Protein AF-A0A6A3PY66-F1 (afdb_monomer_lite)

Foldseek 3Di:
DDDDDDDPPPVVPPVPPPPPPPVQDPVNVVVVDDDDLAADEDPDDDDDDDPVRQDAWPWDDDVPDLEIAPPPTPCVVVVHAHDPPRYPDPGHYPRCCSVVSDAAAWDWDQDVPPGIDIGHPDDDDPPDHHHDDHYYDDDPVVVVVVVVD

Sequence (149 aa):
DAFLVRDEAATSRAEAREIQQDDRSVLQAFAEYEDVEQNVYVARPRHRLKQGDIPYCKCKPLAGSSETCGASCENRVTQTECVRGHRTTKLKCGNQRMQDNYHSLLALRRVEGKCIGLFADSPIDNGDLVAQYVGEVITRQMYIDREKK

Organism: NCBI:txid53985

Structure (mmCIF, N/CA/C/O backbone):
data_AF-A0A6A3PY66-F1
#
_entry.id   AF-A0A6A3PY66-F1
#
loop_
_atom_site.group_PDB
_atom_site.id
_atom_site.type_symbol
_atom_site.label_atom_id
_atom_site.label_alt_id
_atom_site.label_comp_id
_atom_site.label_asym_id
_atom_site.label_entity_id
_atom_site.label_seq_id
_atom_site.pdbx_PDB_ins_code
_atom_site.Cartn_x
_atom_site.Cartn_y
_atom_site.Cartn_z
_atom_site.occupancy
_atom_site.B_iso_or_equiv
_atom_site.auth_seq_id
_atom_site.auth_comp_id
_atom_site.auth_asym_id
_atom_site.auth_atom_id
_atom_site.pdbx_PDB_model_num
ATOM 1 N N . ASP A 1 1 ? 11.844 -29.874 51.703 1.00 40.81 1 ASP A N 1
ATOM 2 C CA . ASP A 1 1 ? 10.514 -30.386 51.343 1.00 40.81 1 ASP A CA 1
ATOM 3 C C . ASP A 1 1 ? 9.404 -29.629 52.035 1.00 40.81 1 ASP A C 1
ATOM 5 O O . ASP A 1 1 ? 9.226 -29.763 53.237 1.00 40.81 1 ASP A O 1
ATOM 9 N N . ALA A 1 2 ? 8.678 -28.823 51.267 1.00 28.81 2 ALA A N 1
ATOM 10 C CA . ALA A 1 2 ? 7.328 -28.383 51.597 1.00 28.81 2 ALA A CA 1
ATOM 11 C C . ALA A 1 2 ? 6.629 -28.067 50.269 1.00 28.81 2 ALA A C 1
ATOM 13 O O . ALA A 1 2 ? 6.725 -26.971 49.722 1.00 28.81 2 ALA A O 1
ATOM 14 N N . PHE A 1 3 ? 6.012 -29.106 49.718 1.00 29.02 3 PHE A N 1
ATOM 15 C CA . PHE A 1 3 ? 5.123 -29.073 48.568 1.00 29.02 3 PHE A CA 1
ATOM 16 C C . PHE A 1 3 ? 3.885 -28.243 48.936 1.00 29.02 3 PHE A C 1
ATOM 18 O O . PHE A 1 3 ? 3.031 -28.697 49.696 1.00 29.02 3 PHE A O 1
ATOM 25 N N . LEU A 1 4 ? 3.809 -27.002 48.449 1.00 30.69 4 LEU A N 1
ATOM 26 C CA . LEU A 1 4 ? 2.598 -26.191 48.540 1.00 30.69 4 LEU A CA 1
ATOM 27 C C . LEU A 1 4 ? 1.743 -26.450 47.301 1.00 30.69 4 LEU A C 1
ATOM 29 O O . LEU A 1 4 ? 1.936 -25.833 46.257 1.00 30.69 4 LEU A O 1
ATOM 33 N N . VAL A 1 5 ? 0.770 -27.346 47.456 1.00 34.78 5 VAL A N 1
ATOM 34 C CA . VAL A 1 5 ? -0.430 -27.369 46.618 1.00 34.78 5 VAL A CA 1
ATOM 35 C C . VAL A 1 5 ? -1.156 -26.047 46.837 1.00 34.78 5 VAL A C 1
ATOM 37 O O . VAL A 1 5 ? -1.625 -25.768 47.942 1.00 34.78 5 VAL A O 1
ATOM 40 N N . ARG A 1 6 ? -1.236 -25.215 45.799 1.00 29.36 6 ARG A N 1
ATOM 41 C CA . ARG A 1 6 ? -2.191 -24.110 45.743 1.00 29.36 6 ARG A CA 1
ATOM 42 C C . ARG A 1 6 ? -3.132 -24.357 44.575 1.00 29.36 6 ARG A C 1
ATOM 44 O O . ARG A 1 6 ? -2.734 -24.335 43.422 1.00 29.36 6 ARG A O 1
ATOM 51 N N . ASP A 1 7 ? -4.350 -24.664 44.987 1.00 32.75 7 ASP A N 1
ATOM 52 C CA . ASP A 1 7 ? -5.599 -24.839 44.264 1.00 32.75 7 ASP A CA 1
ATOM 53 C C . ASP A 1 7 ? -5.718 -23.993 42.978 1.00 32.75 7 ASP A C 1
ATOM 55 O O . ASP A 1 7 ? -5.928 -22.780 43.025 1.00 32.75 7 ASP A O 1
ATOM 59 N N . GLU A 1 8 ? -5.589 -24.647 41.820 1.00 35.06 8 GLU A N 1
ATOM 60 C CA . GLU A 1 8 ? -5.752 -24.044 40.487 1.00 35.06 8 GLU A CA 1
ATOM 61 C C . GLU A 1 8 ? -7.226 -23.736 40.147 1.00 35.06 8 GLU A C 1
ATOM 63 O O . GLU A 1 8 ? -7.507 -23.111 39.125 1.00 35.06 8 GLU A O 1
ATOM 68 N N . ALA A 1 9 ? -8.192 -24.119 40.996 1.00 40.69 9 ALA A N 1
ATOM 69 C CA . ALA A 1 9 ? -9.614 -23.911 40.719 1.00 40.69 9 ALA A CA 1
ATOM 70 C C . ALA A 1 9 ? -10.139 -22.524 41.144 1.00 40.69 9 ALA A C 1
ATOM 72 O O . ALA A 1 9 ? -11.149 -22.058 40.607 1.00 40.69 9 ALA A O 1
ATOM 73 N N . ALA A 1 10 ? -9.468 -21.829 42.070 1.00 38.62 10 ALA A N 1
ATOM 74 C CA . ALA A 1 10 ? -9.978 -20.589 42.670 1.00 38.62 10 ALA A CA 1
ATOM 75 C C . ALA A 1 10 ? -9.717 -19.318 41.835 1.00 38.62 10 ALA A C 1
ATOM 77 O O . ALA A 1 10 ? -10.436 -18.327 41.975 1.00 38.62 10 ALA A O 1
ATOM 78 N N . THR A 1 11 ? -8.743 -19.343 40.923 1.00 36.25 11 THR A N 1
ATOM 79 C CA . THR A 1 11 ? -8.376 -18.180 40.088 1.00 36.25 11 THR A CA 1
ATOM 80 C C . THR A 1 11 ? -9.292 -18.000 38.871 1.00 36.25 11 THR A C 1
ATOM 82 O O . THR A 1 11 ? -9.182 -17.022 38.144 1.00 36.25 11 THR A O 1
ATOM 85 N N . SER A 1 12 ? -10.255 -18.905 38.675 1.00 45.16 12 SER A N 1
ATOM 86 C CA . SER A 1 12 ? -11.207 -18.890 37.554 1.00 45.16 12 SER A CA 1
ATOM 87 C C . SER A 1 12 ? -12.393 -17.927 37.732 1.00 45.16 12 SER A C 1
ATOM 89 O O . SER A 1 12 ? -13.128 -17.677 36.781 1.00 45.16 12 SER A O 1
ATOM 91 N N . ARG A 1 13 ? -12.606 -17.368 38.934 1.00 43.44 13 ARG A N 1
ATOM 92 C CA . ARG A 1 13 ? -13.806 -16.564 39.253 1.00 43.44 13 ARG A CA 1
ATOM 93 C C . ARG A 1 13 ? -13.594 -15.049 39.311 1.00 43.44 13 ARG A C 1
ATOM 95 O O . ARG A 1 13 ? -14.583 -14.326 39.342 1.00 43.44 13 ARG A O 1
ATOM 102 N N . ALA A 1 14 ? -12.351 -14.561 39.317 1.00 37.66 14 ALA A N 1
ATOM 103 C CA . ALA A 1 14 ? -12.049 -13.131 39.493 1.00 37.66 14 ALA A CA 1
ATOM 104 C C . ALA A 1 14 ? -11.590 -12.404 38.210 1.00 37.66 14 ALA A C 1
ATOM 106 O O . ALA A 1 14 ? -11.647 -11.176 38.160 1.00 37.66 14 ALA A O 1
ATOM 107 N N . GLU A 1 15 ? -11.188 -13.134 37.163 1.00 39.69 15 GLU A N 1
ATOM 108 C CA . GLU A 1 15 ? -10.823 -12.564 35.850 1.00 39.69 15 GLU A CA 1
ATOM 109 C C . GLU A 1 15 ? -11.946 -12.652 34.810 1.00 39.69 15 GLU A C 1
ATOM 111 O O . GLU A 1 15 ? -11.819 -12.116 33.714 1.00 39.69 15 GLU A O 1
ATOM 116 N N . ALA A 1 16 ? -13.105 -13.198 35.184 1.00 40.16 16 ALA A N 1
ATOM 117 C CA . ALA A 1 16 ? -14.369 -12.904 34.517 1.00 40.16 16 ALA A CA 1
ATOM 118 C C . ALA A 1 16 ? -14.879 -11.520 34.962 1.00 40.16 16 ALA A C 1
ATOM 120 O O . ALA A 1 16 ? -16.018 -11.363 35.395 1.00 40.16 16 ALA A O 1
ATOM 121 N N . ARG A 1 17 ? -14.016 -10.496 34.895 1.00 44.62 17 ARG A N 1
ATOM 122 C CA . ARG A 1 17 ? -14.508 -9.128 34.747 1.00 44.62 17 ARG A CA 1
ATOM 123 C C . ARG A 1 17 ? -15.250 -9.150 33.431 1.00 44.62 17 ARG A C 1
ATOM 125 O O . ARG A 1 17 ? -14.621 -9.391 32.407 1.00 44.62 17 ARG A O 1
ATOM 132 N N . GLU A 1 18 ? -16.568 -9.022 33.519 1.00 45.66 18 GLU A N 1
ATOM 133 C CA . GLU A 1 18 ? -17.501 -8.883 32.410 1.00 45.66 18 GLU A CA 1
ATOM 134 C C . GLU A 1 18 ? -16.776 -8.321 31.188 1.00 45.66 18 GLU A C 1
ATOM 136 O O . GLU A 1 18 ? -16.458 -7.131 31.127 1.00 45.66 18 GLU A O 1
ATOM 141 N N . ILE A 1 19 ? -16.470 -9.194 30.224 1.00 49.88 19 ILE A N 1
ATOM 142 C CA . ILE A 1 19 ? -16.262 -8.747 28.857 1.00 49.88 19 ILE A CA 1
ATOM 143 C C . ILE A 1 19 ? -17.626 -8.173 28.516 1.00 49.88 19 ILE A C 1
ATOM 145 O O . ILE A 1 19 ? -18.539 -8.921 28.171 1.00 49.88 19 ILE A O 1
ATOM 149 N N . GLN A 1 20 ? -17.805 -6.870 28.748 1.00 49.31 20 GLN A N 1
ATOM 150 C CA . GLN A 1 20 ? -18.933 -6.138 28.210 1.00 49.31 20 GLN A CA 1
ATOM 151 C C . GLN A 1 20 ? -18.923 -6.500 26.733 1.00 49.31 20 GLN A C 1
ATOM 153 O O . GLN A 1 20 ? -17.971 -6.172 26.021 1.00 49.31 20 GLN A O 1
ATOM 158 N N . GLN A 1 21 ? -19.904 -7.301 26.315 1.00 54.38 21 GLN A N 1
ATOM 159 C CA . GLN A 1 21 ? -20.115 -7.617 24.918 1.00 54.38 21 GLN A CA 1
ATOM 160 C C . GLN A 1 21 ? -20.465 -6.286 24.262 1.00 54.38 21 GLN A C 1
ATOM 162 O O . GLN A 1 21 ? -21.622 -5.882 24.214 1.00 54.38 21 GLN A O 1
ATOM 167 N N . ASP A 1 22 ? -19.437 -5.560 23.827 1.00 55.75 22 ASP A N 1
ATOM 168 C CA . ASP A 1 22 ? -19.588 -4.469 22.888 1.00 55.75 22 ASP A CA 1
ATOM 169 C C . ASP A 1 22 ? -20.069 -5.138 21.595 1.00 55.75 22 ASP A C 1
ATOM 171 O O . ASP A 1 22 ? -19.298 -5.685 20.799 1.00 55.75 22 ASP A O 1
ATOM 175 N N . ASP A 1 23 ? -21.392 -5.215 21.456 1.00 66.31 23 ASP A N 1
ATOM 176 C CA . ASP A 1 23 ? -22.120 -5.738 20.301 1.00 66.31 23 ASP A CA 1
ATOM 177 C C . ASP A 1 23 ? -22.030 -4.770 19.109 1.00 66.31 23 ASP A C 1
ATOM 179 O O . ASP A 1 23 ? -22.965 -4.645 18.317 1.00 66.31 23 ASP A O 1
ATOM 183 N N . ARG A 1 24 ? -20.895 -4.076 18.951 1.00 80.06 24 ARG A N 1
ATOM 184 C CA . ARG A 1 24 ? -20.676 -3.149 17.847 1.00 80.06 24 ARG A CA 1
ATOM 185 C C . ARG A 1 24 ? -20.764 -3.900 16.528 1.00 80.06 24 ARG A C 1
ATOM 187 O O . ARG A 1 24 ? -19.951 -4.775 16.215 1.00 80.06 24 ARG A O 1
ATOM 194 N N . SER A 1 25 ? -21.778 -3.558 15.746 1.00 85.31 25 SER A N 1
ATOM 195 C CA . SER A 1 25 ? -21.944 -4.087 14.400 1.00 85.31 25 SER A CA 1
ATOM 196 C C . SER A 1 25 ? -20.899 -3.494 13.457 1.00 85.31 25 SER A C 1
ATOM 198 O O . SER A 1 25 ? -20.396 -2.389 13.664 1.00 85.31 25 SER A O 1
ATOM 200 N N . VAL A 1 26 ? -20.614 -4.211 12.368 1.00 83.69 26 VAL A N 1
ATOM 201 C CA . VAL A 1 26 ? -19.727 -3.719 11.303 1.00 83.69 26 VAL A CA 1
ATOM 202 C C . VAL A 1 26 ? -20.220 -2.369 10.769 1.00 83.69 26 VAL A C 1
ATOM 204 O O . VAL A 1 26 ? -19.428 -1.445 10.635 1.00 83.69 26 VAL A O 1
ATOM 207 N N . LEU A 1 27 ? -21.532 -2.218 10.556 1.00 84.31 27 LEU A N 1
ATOM 208 C CA . LEU A 1 27 ? -22.132 -0.976 10.056 1.00 84.31 27 LEU A CA 1
ATOM 209 C C . LEU A 1 27 ? -21.959 0.209 11.014 1.00 84.31 27 LEU A C 1
ATOM 211 O O . LEU A 1 27 ? -21.692 1.315 10.557 1.00 84.31 27 LEU A O 1
ATOM 215 N N . GLN A 1 28 ? -22.089 -0.014 12.324 1.00 86.06 28 GLN A N 1
ATOM 216 C CA . GLN A 1 28 ? -21.841 1.036 13.317 1.00 86.06 28 GLN A CA 1
ATOM 217 C C . GLN A 1 28 ? -20.379 1.473 13.295 1.00 86.06 28 GLN A C 1
ATOM 219 O O . GLN A 1 28 ? -20.114 2.667 13.239 1.00 86.06 28 GLN A O 1
ATOM 224 N N . ALA A 1 29 ? -19.442 0.521 13.239 1.00 84.12 29 ALA A N 1
ATOM 225 C CA . ALA A 1 29 ? -18.022 0.844 13.159 1.00 84.12 29 ALA A CA 1
ATOM 226 C C . ALA A 1 29 ? -17.692 1.681 11.909 1.00 84.12 29 ALA A C 1
ATOM 228 O O . ALA A 1 29 ? -16.969 2.663 12.018 1.00 84.12 29 ALA A O 1
ATOM 229 N N . PHE A 1 30 ? -18.269 1.355 10.746 1.00 82.06 30 PHE A N 1
ATOM 230 C CA . PHE A 1 30 ? -18.101 2.145 9.515 1.00 82.06 30 PHE A CA 1
ATOM 231 C C . PHE A 1 30 ? -18.601 3.590 9.620 1.00 82.06 30 PHE A C 1
ATOM 233 O O . PHE A 1 30 ? -18.088 4.455 8.922 1.00 82.06 30 PHE A O 1
ATOM 240 N N . ALA A 1 31 ? -19.596 3.865 10.464 1.00 86.19 31 ALA A N 1
ATOM 241 C CA . ALA A 1 31 ? -20.126 5.215 10.639 1.00 86.19 31 ALA A CA 1
ATOM 242 C C . ALA A 1 31 ? -19.256 6.094 11.561 1.00 86.19 31 ALA A C 1
ATOM 244 O O . ALA A 1 31 ? -19.474 7.302 11.631 1.00 86.19 31 ALA A O 1
ATOM 245 N N . GLU A 1 32 ? -18.297 5.503 12.280 1.00 88.94 32 GLU A N 1
ATOM 246 C CA . GLU A 1 32 ? -17.469 6.181 13.288 1.00 88.94 32 GLU A CA 1
ATOM 247 C C . GLU A 1 32 ? -16.138 6.710 12.733 1.00 88.94 32 GLU A C 1
ATOM 249 O O . GLU A 1 32 ? -15.449 7.463 13.424 1.00 88.94 32 GLU A O 1
ATOM 254 N N . TYR A 1 33 ? -15.759 6.335 11.509 1.00 87.81 33 TYR A N 1
ATOM 255 C CA . TYR A 1 33 ? -14.517 6.782 10.882 1.00 87.81 33 TYR A CA 1
ATOM 256 C C . TYR A 1 33 ? -14.742 7.321 9.469 1.00 87.81 33 TYR A C 1
ATOM 258 O O . TYR A 1 33 ? -15.732 7.024 8.807 1.00 87.81 33 TYR A O 1
ATOM 266 N N . GLU A 1 34 ? -13.788 8.124 9.008 1.00 90.69 34 GLU A N 1
ATOM 267 C CA . GLU A 1 34 ? -13.732 8.612 7.634 1.00 90.69 34 GLU A CA 1
ATOM 268 C C . GLU A 1 34 ? -12.778 7.729 6.824 1.00 90.69 34 GLU A C 1
ATOM 270 O O . GLU A 1 34 ? -11.633 7.510 7.232 1.00 90.69 34 GLU A O 1
ATOM 275 N N . ASP A 1 35 ? -13.257 7.194 5.700 1.00 89.94 35 ASP A N 1
ATOM 276 C CA . ASP A 1 35 ? -12.426 6.388 4.808 1.00 89.94 35 ASP A CA 1
ATOM 277 C C . ASP A 1 35 ? -11.435 7.277 4.047 1.00 89.94 35 ASP A C 1
ATOM 279 O O . ASP A 1 35 ? -11.789 8.332 3.514 1.00 89.94 35 ASP A O 1
ATOM 283 N N . VAL A 1 36 ? -10.179 6.841 3.993 1.00 93.25 36 VAL A N 1
ATOM 284 C CA . VAL A 1 36 ? -9.096 7.557 3.323 1.00 93.25 36 VAL A CA 1
ATOM 285 C C . VAL A 1 36 ? -8.304 6.602 2.449 1.00 93.25 36 VAL A C 1
ATOM 287 O O . VAL A 1 36 ? -7.710 5.638 2.913 1.00 93.25 36 VAL A O 1
ATOM 290 N N . GLU A 1 37 ? -8.213 6.920 1.161 1.00 92.19 37 GLU A N 1
ATOM 291 C CA . GLU A 1 37 ? -7.443 6.115 0.207 1.00 92.19 37 GLU A CA 1
ATOM 292 C C . GLU A 1 37 ? -5.923 6.264 0.381 1.00 92.19 37 GLU A C 1
ATOM 294 O O . GLU A 1 37 ? -5.139 5.409 -0.030 1.00 92.19 37 GLU A O 1
ATOM 299 N N . GLN A 1 38 ? -5.473 7.384 0.950 1.00 93.88 38 GLN A N 1
ATOM 300 C CA . GLN A 1 38 ? -4.062 7.691 1.147 1.00 93.88 38 GLN A CA 1
ATOM 301 C C . GLN A 1 38 ? -3.843 8.440 2.454 1.00 93.88 38 GLN A C 1
ATOM 303 O O . GLN A 1 38 ? -4.716 9.151 2.937 1.00 93.88 38 GLN A O 1
ATOM 308 N N . ASN A 1 39 ? -2.609 8.370 2.962 1.00 95.75 39 ASN A N 1
ATOM 309 C CA . ASN A 1 39 ? -2.207 9.154 4.125 1.00 95.75 39 ASN A CA 1
ATOM 310 C C . ASN A 1 39 ? -2.543 10.646 3.990 1.00 95.75 39 ASN A C 1
ATOM 312 O O . ASN A 1 39 ? -2.119 11.298 3.025 1.00 95.75 39 ASN A O 1
ATOM 316 N N . VAL A 1 40 ? -3.207 11.176 5.017 1.00 96.25 40 VAL A N 1
ATOM 317 C CA . VAL A 1 40 ? -3.526 12.595 5.184 1.00 96.25 40 VAL A CA 1
ATOM 318 C C . VAL A 1 40 ? -2.452 13.219 6.067 1.00 96.25 40 VAL A C 1
ATOM 320 O O . VAL A 1 40 ? -2.330 12.915 7.250 1.00 96.25 40 VAL A O 1
ATOM 323 N N . TYR A 1 41 ? -1.617 14.081 5.496 1.00 96.81 41 TYR A N 1
ATOM 324 C CA . TYR A 1 41 ? -0.535 14.715 6.246 1.00 96.81 41 TYR A CA 1
ATOM 325 C C . TYR A 1 41 ? -1.040 16.017 6.866 1.00 96.81 41 TYR A C 1
ATOM 327 O O . TYR A 1 41 ? -1.218 17.009 6.166 1.00 96.81 41 TYR A O 1
ATOM 335 N N . VAL A 1 42 ? -1.262 16.011 8.181 1.00 96.12 42 VAL A N 1
ATOM 336 C CA . VAL A 1 42 ? -1.956 17.116 8.865 1.00 96.12 42 VAL A CA 1
ATOM 337 C C . VAL A 1 42 ? -1.044 18.327 9.073 1.00 96.12 42 VAL A C 1
ATOM 339 O O . VAL A 1 42 ? -1.445 19.467 8.872 1.00 96.12 42 VAL A O 1
ATOM 342 N N . ALA A 1 43 ? 0.207 18.089 9.464 1.00 94.75 43 ALA A N 1
ATOM 343 C CA . ALA A 1 43 ? 1.131 19.153 9.870 1.00 94.75 43 ALA A CA 1
ATOM 344 C C . ALA A 1 43 ? 2.174 19.529 8.808 1.00 94.75 43 ALA A C 1
ATOM 346 O O . ALA A 1 43 ? 3.011 20.402 9.035 1.00 94.75 43 ALA A O 1
ATOM 347 N N . ARG A 1 44 ? 2.194 18.829 7.670 1.00 94.44 44 ARG A N 1
ATOM 348 C CA . ARG A 1 44 ? 3.167 19.051 6.595 1.00 94.44 44 ARG A CA 1
ATOM 349 C C . ARG A 1 44 ? 2.600 18.599 5.254 1.00 94.44 44 ARG A C 1
ATOM 351 O O . ARG A 1 44 ? 1.762 17.708 5.240 1.00 94.44 44 ARG A O 1
ATOM 358 N N . PRO A 1 45 ? 3.092 19.112 4.119 1.00 94.56 45 PRO A N 1
ATOM 359 C CA . PRO A 1 45 ? 2.742 18.539 2.828 1.00 94.56 45 PRO A CA 1
ATOM 360 C C . PRO A 1 45 ? 3.325 17.127 2.664 1.00 94.56 45 PRO A C 1
ATOM 362 O O . PRO A 1 45 ? 4.365 16.782 3.239 1.00 94.56 45 PRO A O 1
ATOM 365 N N . ARG A 1 46 ? 2.683 16.325 1.807 1.00 93.12 46 ARG A N 1
ATOM 366 C CA . ARG A 1 46 ? 3.233 15.043 1.35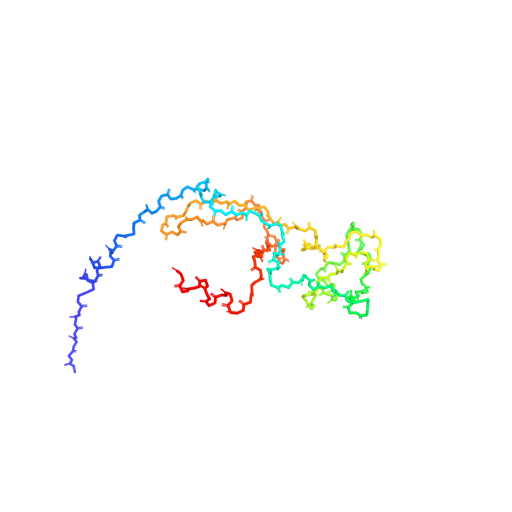1 1.00 93.12 46 ARG A CA 1
ATOM 367 C C . ARG A 1 46 ? 4.595 15.275 0.699 1.00 93.12 46 ARG A C 1
ATOM 369 O O . ARG A 1 46 ? 4.747 16.152 -0.152 1.00 93.12 46 ARG A O 1
ATOM 376 N N . HIS A 1 47 ? 5.580 14.471 1.086 1.00 92.31 47 HIS A N 1
ATOM 377 C CA . HIS A 1 47 ? 6.902 14.532 0.477 1.00 92.31 47 HIS A CA 1
ATOM 378 C C . HIS A 1 47 ? 6.832 14.126 -1.003 1.00 92.31 47 HIS A C 1
ATOM 380 O O . HIS A 1 47 ? 6.165 13.152 -1.350 1.00 92.31 47 HIS A O 1
ATOM 386 N N . ARG A 1 48 ? 7.529 14.872 -1.865 1.00 91.31 48 ARG A N 1
ATOM 387 C CA . ARG A 1 48 ? 7.673 14.578 -3.294 1.00 91.31 48 ARG A CA 1
ATOM 388 C C . ARG A 1 48 ? 9.145 14.334 -3.597 1.00 91.31 48 ARG A C 1
ATOM 390 O O . ARG A 1 48 ? 9.984 15.147 -3.213 1.00 91.31 48 ARG A O 1
ATOM 397 N N . LEU A 1 49 ? 9.429 13.235 -4.290 1.00 91.06 49 LEU A N 1
ATOM 398 C CA . LEU A 1 49 ? 10.779 12.905 -4.741 1.00 91.06 49 LEU A CA 1
ATOM 399 C C . LEU A 1 49 ? 11.247 13.926 -5.783 1.00 91.06 49 LEU A C 1
ATOM 401 O O . LEU A 1 49 ? 10.472 14.339 -6.650 1.00 91.06 49 LEU A O 1
ATOM 405 N N . LYS A 1 50 ? 12.517 14.328 -5.704 1.00 93.31 50 LYS A N 1
ATOM 406 C CA . LYS A 1 50 ? 13.163 15.122 -6.757 1.00 93.31 50 LYS A CA 1
ATOM 407 C C . LYS A 1 50 ? 13.596 14.190 -7.883 1.00 93.31 50 LYS A C 1
ATOM 409 O O . LYS A 1 50 ? 13.862 13.022 -7.634 1.00 93.31 50 LYS A O 1
ATOM 414 N N . GLN A 1 51 ? 13.755 14.715 -9.098 1.00 88.62 51 GLN A N 1
ATOM 415 C CA . GLN A 1 51 ? 14.097 13.917 -10.284 1.00 88.62 51 GLN A CA 1
ATOM 416 C C . GLN A 1 51 ? 15.318 12.993 -10.096 1.00 88.62 51 GLN A C 1
ATOM 418 O O . GLN A 1 51 ? 15.306 11.874 -10.597 1.00 88.62 51 GLN A O 1
ATOM 423 N N . GLY A 1 52 ? 16.353 13.446 -9.380 1.00 90.75 52 GLY A N 1
ATOM 424 C CA . GLY A 1 52 ? 17.560 12.651 -9.109 1.00 90.75 52 GLY A CA 1
ATOM 425 C C . GLY A 1 52 ? 17.386 11.555 -8.052 1.00 90.75 52 GLY A C 1
ATOM 426 O O . GLY A 1 52 ? 18.186 10.628 -8.018 1.00 90.75 52 GLY A O 1
ATOM 427 N N . ASP A 1 53 ? 16.331 11.637 -7.240 1.00 92.06 53 ASP A N 1
ATOM 428 C CA . ASP A 1 53 ? 16.037 10.696 -6.152 1.00 92.06 53 ASP A CA 1
ATOM 429 C C . ASP A 1 53 ? 15.012 9.627 -6.577 1.00 92.06 53 ASP A C 1
ATOM 431 O O . ASP A 1 53 ? 14.644 8.759 -5.786 1.00 92.06 53 ASP A O 1
ATOM 435 N N . ILE A 1 54 ? 14.502 9.696 -7.813 1.00 93.50 54 ILE A N 1
ATOM 436 C CA . ILE A 1 54 ? 13.511 8.743 -8.316 1.00 93.50 54 ILE A CA 1
ATOM 437 C C . ILE A 1 54 ? 14.200 7.396 -8.582 1.00 93.50 54 ILE A C 1
ATOM 439 O O . ILE A 1 54 ? 15.097 7.327 -9.426 1.00 93.50 54 ILE A O 1
ATOM 443 N N . PRO A 1 55 ? 13.772 6.307 -7.918 1.00 92.19 55 PRO A N 1
ATOM 444 C CA . PRO A 1 55 ? 14.389 5.000 -8.086 1.00 92.19 55 PRO A CA 1
ATOM 445 C C . PRO A 1 55 ? 14.137 4.457 -9.494 1.00 92.19 55 PRO A C 1
ATOM 447 O O . PRO A 1 55 ? 13.011 4.471 -9.998 1.00 92.19 55 PRO A O 1
ATOM 450 N N . TYR A 1 56 ? 15.185 3.917 -10.113 1.00 90.94 56 TYR A N 1
ATOM 451 C CA . TYR A 1 56 ? 15.144 3.412 -11.481 1.00 90.94 56 TYR A CA 1
ATOM 452 C C . TYR A 1 56 ? 15.649 1.969 -11.552 1.00 90.94 56 TYR A C 1
ATOM 454 O O . TYR A 1 56 ? 16.806 1.685 -11.250 1.00 90.94 56 TYR A O 1
ATOM 462 N N . CYS A 1 57 ? 14.777 1.058 -11.988 1.00 92.94 57 CYS A N 1
ATOM 463 C CA . CYS A 1 57 ? 15.106 -0.355 -12.192 1.00 92.94 57 CYS A CA 1
ATOM 464 C C . CYS A 1 57 ? 15.539 -0.621 -13.643 1.00 92.94 57 CYS A C 1
ATOM 466 O O . CYS A 1 57 ? 15.193 0.148 -14.539 1.00 92.94 57 CYS A O 1
ATOM 468 N N . LYS A 1 58 ? 16.253 -1.724 -13.908 1.00 91.25 58 LYS A N 1
ATOM 469 C CA . LYS A 1 58 ? 16.676 -2.123 -15.272 1.00 91.25 58 LYS A CA 1
ATOM 470 C C . LYS A 1 58 ? 15.899 -3.330 -15.799 1.00 91.25 58 LYS A C 1
ATOM 472 O O . LYS A 1 58 ? 16.326 -4.000 -16.741 1.00 91.25 58 LYS A O 1
ATOM 477 N N . CYS A 1 59 ? 14.734 -3.585 -15.209 1.00 91.31 59 CYS A N 1
ATOM 478 C CA . CYS A 1 59 ? 13.860 -4.690 -15.564 1.00 91.31 59 CYS A CA 1
ATOM 479 C C . CYS A 1 59 ? 13.491 -4.683 -17.057 1.00 91.31 59 CYS A C 1
ATOM 481 O O . CYS A 1 59 ? 13.201 -3.637 -17.647 1.00 91.31 59 CYS A O 1
ATOM 483 N N . LYS A 1 60 ? 13.464 -5.882 -17.645 1.00 87.81 60 LYS A N 1
ATOM 484 C CA . LYS A 1 60 ? 13.040 -6.145 -19.025 1.00 87.81 60 LYS A CA 1
ATOM 485 C C . LYS A 1 60 ? 11.676 -6.853 -19.041 1.00 87.81 60 LYS A C 1
ATOM 487 O O . LYS A 1 60 ? 11.282 -7.416 -18.017 1.00 87.81 60 LYS A O 1
ATOM 492 N N . PRO A 1 61 ? 10.957 -6.840 -20.179 1.00 84.25 61 PRO A N 1
ATOM 493 C CA . PRO A 1 61 ? 9.796 -7.698 -20.394 1.00 84.25 61 PRO A CA 1
ATOM 494 C C . PRO A 1 61 ? 10.104 -9.158 -20.059 1.00 84.25 61 PRO A C 1
ATOM 496 O O . PRO A 1 61 ? 11.081 -9.714 -20.559 1.00 84.25 61 PRO A O 1
ATOM 499 N N . LEU A 1 62 ? 9.281 -9.763 -19.205 1.00 77.69 62 LEU A N 1
ATOM 500 C CA . LEU A 1 62 ? 9.316 -11.200 -18.942 1.00 77.69 62 LEU A CA 1
ATOM 501 C C . LEU A 1 62 ? 8.647 -11.909 -20.129 1.00 77.69 62 LEU A C 1
ATOM 503 O O . LEU A 1 62 ? 7.582 -11.482 -20.579 1.00 77.69 62 LEU A O 1
ATOM 507 N N . ALA A 1 63 ? 9.272 -12.959 -20.666 1.00 79.31 63 ALA A N 1
ATOM 508 C CA . ALA A 1 63 ? 8.731 -13.682 -21.817 1.00 79.31 63 ALA A CA 1
ATOM 509 C C . ALA A 1 63 ? 7.324 -14.224 -21.504 1.00 79.31 63 ALA A C 1
ATOM 511 O O . ALA A 1 63 ? 7.131 -14.892 -20.493 1.00 79.31 63 ALA A O 1
ATOM 512 N N . GLY A 1 64 ? 6.343 -13.905 -22.355 1.00 79.19 64 GLY A N 1
ATOM 513 C CA . GLY A 1 64 ? 4.945 -14.321 -22.176 1.00 79.19 64 GLY A CA 1
ATOM 514 C C . GLY A 1 64 ? 4.153 -13.551 -21.108 1.00 79.19 64 GLY A C 1
ATOM 515 O O . GLY A 1 64 ? 2.982 -13.853 -20.907 1.00 79.19 64 GLY A O 1
ATOM 516 N N . SER A 1 65 ? 4.746 -12.554 -20.445 1.00 81.44 65 SER A N 1
ATOM 517 C CA . SER A 1 65 ? 4.067 -11.743 -19.428 1.00 81.44 65 SER A CA 1
ATOM 518 C C . SER A 1 65 ? 3.549 -10.426 -20.005 1.00 81.44 65 SER A C 1
ATOM 520 O O . SER A 1 65 ? 4.271 -9.709 -20.701 1.00 81.44 65 SER A O 1
ATOM 522 N N . SER A 1 66 ? 2.322 -10.052 -19.641 1.00 83.25 66 SER A N 1
ATOM 523 C CA . SER A 1 66 ? 1.777 -8.706 -19.875 1.00 83.25 66 SER A CA 1
ATOM 524 C C . SER A 1 66 ? 2.335 -7.655 -18.903 1.00 83.25 66 SER A C 1
ATOM 526 O O . SER A 1 66 ? 2.116 -6.455 -19.089 1.00 83.25 66 SER A O 1
ATOM 528 N N . GLU A 1 67 ? 3.054 -8.090 -17.865 1.00 86.50 67 GLU A N 1
A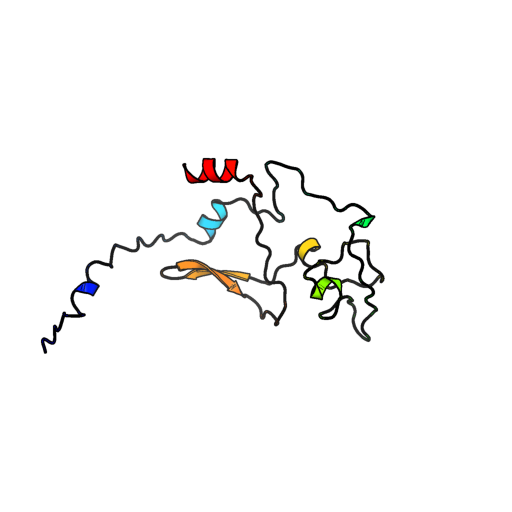TOM 529 C CA . GLU A 1 67 ? 3.619 -7.243 -16.816 1.00 86.50 67 GLU A CA 1
ATOM 530 C C . GLU A 1 67 ? 5.151 -7.364 -16.708 1.00 86.50 67 GLU A C 1
ATOM 532 O O . GLU A 1 67 ? 5.768 -8.374 -17.056 1.00 86.50 67 GLU A O 1
ATOM 537 N N . THR A 1 68 ? 5.776 -6.311 -16.188 1.00 91.50 68 THR A N 1
ATOM 538 C CA . THR A 1 68 ? 7.203 -6.230 -15.842 1.00 91.50 68 THR A CA 1
ATOM 539 C C . THR A 1 68 ? 7.392 -5.997 -14.355 1.00 91.50 68 THR A C 1
ATOM 541 O O . THR A 1 68 ? 6.443 -5.658 -13.657 1.00 91.50 68 THR A O 1
ATOM 544 N N . CYS A 1 69 ? 8.634 -6.095 -13.875 1.00 92.12 69 CYS A N 1
ATOM 545 C CA . CYS A 1 69 ? 8.980 -5.867 -12.469 1.0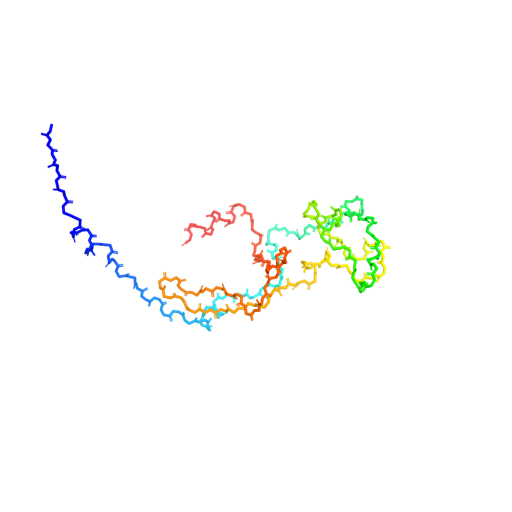0 92.12 69 CYS A CA 1
ATOM 546 C C . CYS A 1 69 ? 8.269 -6.858 -11.527 1.00 92.12 69 CYS A C 1
ATOM 548 O O . CYS A 1 69 ? 7.473 -6.466 -10.674 1.00 92.12 69 CYS A O 1
ATOM 550 N N . GLY A 1 70 ? 8.562 -8.148 -11.722 1.00 89.38 70 GLY A N 1
ATOM 551 C CA . GLY A 1 70 ? 8.149 -9.226 -10.821 1.00 89.38 70 GLY A CA 1
ATOM 552 C C . GLY A 1 70 ? 9.020 -9.310 -9.562 1.00 89.38 70 GLY A C 1
ATOM 553 O O . GLY A 1 70 ? 9.658 -8.334 -9.166 1.00 89.38 70 GLY A O 1
ATOM 554 N N . ALA A 1 71 ? 9.079 -10.493 -8.948 1.00 89.38 71 ALA A N 1
ATOM 555 C CA . ALA A 1 71 ? 9.779 -10.723 -7.679 1.00 89.38 71 ALA A CA 1
ATOM 556 C C . ALA A 1 71 ? 11.264 -10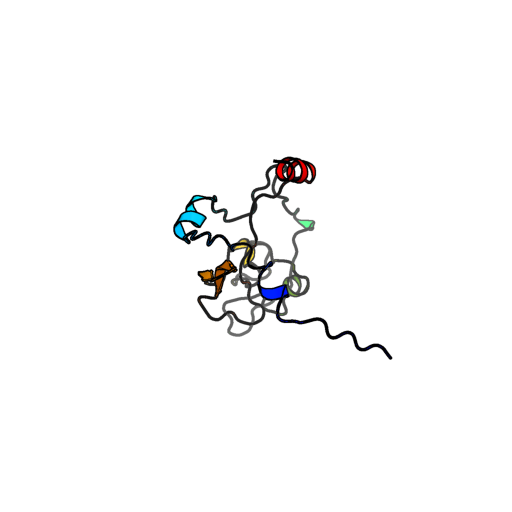.305 -7.684 1.00 89.38 71 ALA A C 1
ATOM 558 O O . ALA A 1 71 ? 11.753 -9.792 -6.684 1.00 89.38 71 ALA A O 1
ATOM 559 N N . SER A 1 72 ? 11.963 -10.459 -8.812 1.00 91.69 72 SER A N 1
ATOM 560 C CA . SER A 1 72 ? 13.395 -10.154 -8.952 1.00 91.69 72 SER A CA 1
ATOM 561 C C . SER A 1 72 ? 13.706 -8.704 -9.356 1.00 91.69 72 SER A C 1
ATOM 563 O O . SER A 1 72 ? 14.828 -8.414 -9.765 1.00 91.69 72 SER A O 1
ATOM 565 N N . CYS A 1 73 ? 12.724 -7.798 -9.326 1.00 93.38 73 CYS A N 1
ATOM 566 C CA . CYS A 1 73 ? 12.953 -6.384 -9.622 1.00 93.38 73 CYS A CA 1
ATOM 567 C C . CYS A 1 73 ? 13.899 -5.758 -8.592 1.00 93.38 73 CYS A C 1
ATOM 569 O O . CYS A 1 73 ? 13.677 -5.920 -7.395 1.00 93.38 73 CYS A O 1
ATOM 571 N N . GLU A 1 74 ? 14.897 -4.989 -9.041 1.00 94.94 74 GLU A N 1
ATOM 572 C CA . GLU A 1 74 ? 15.899 -4.386 -8.153 1.00 94.94 74 GLU A CA 1
ATOM 573 C C . GLU A 1 74 ? 15.241 -3.516 -7.077 1.00 94.94 74 GLU A C 1
ATOM 575 O O . GLU A 1 74 ? 15.514 -3.684 -5.892 1.00 94.94 74 GLU A O 1
ATOM 580 N N . ASN A 1 75 ? 14.291 -2.670 -7.487 1.00 95.75 75 ASN A N 1
ATOM 581 C CA . ASN A 1 75 ? 13.539 -1.822 -6.567 1.00 95.75 75 ASN A CA 1
ATOM 582 C C . ASN A 1 75 ? 12.705 -2.664 -5.585 1.00 95.75 75 ASN A C 1
ATOM 584 O O . ASN A 1 75 ? 12.669 -2.362 -4.397 1.00 95.75 75 ASN A O 1
ATOM 588 N N . ARG A 1 76 ? 12.060 -3.748 -6.046 1.00 94.62 76 ARG A N 1
ATOM 589 C CA . ARG A 1 76 ? 11.232 -4.606 -5.179 1.00 94.62 76 ARG A CA 1
ATOM 590 C C . ARG A 1 76 ? 12.071 -5.304 -4.109 1.00 94.62 76 ARG A C 1
ATOM 592 O O . ARG A 1 76 ? 11.662 -5.339 -2.952 1.00 94.62 76 ARG A O 1
ATOM 599 N N . VAL A 1 77 ? 13.239 -5.827 -4.484 1.00 95.56 77 VAL A N 1
ATOM 600 C CA . VAL A 1 77 ? 14.169 -6.490 -3.555 1.00 95.56 77 VAL A CA 1
ATOM 601 C C . VAL A 1 77 ? 14.648 -5.520 -2.469 1.00 95.56 77 VAL A C 1
ATOM 603 O O . VAL A 1 77 ? 14.820 -5.926 -1.324 1.00 95.56 77 VAL A O 1
ATOM 606 N N . THR A 1 78 ? 14.783 -4.230 -2.788 1.00 96.00 78 THR A N 1
ATOM 607 C CA . THR A 1 78 ? 15.130 -3.174 -1.822 1.00 96.00 78 THR A CA 1
ATOM 608 C C . THR A 1 78 ? 13.910 -2.476 -1.214 1.00 96.00 78 THR A C 1
ATOM 610 O O . THR A 1 78 ? 14.023 -1.340 -0.755 1.00 96.00 78 THR A O 1
ATOM 613 N N . GLN A 1 79 ? 12.732 -3.112 -1.238 1.00 95.62 79 GLN A N 1
ATOM 614 C CA . GLN A 1 79 ? 11.489 -2.588 -0.649 1.00 95.62 79 GLN A CA 1
ATOM 615 C C . GLN A 1 79 ? 11.112 -1.178 -1.141 1.00 95.62 79 GLN A C 1
ATOM 617 O O . GLN A 1 79 ? 10.519 -0.375 -0.426 1.00 95.62 79 GLN A O 1
ATOM 622 N N . THR A 1 80 ? 11.472 -0.866 -2.381 1.00 95.38 80 THR A N 1
ATOM 623 C CA . THR A 1 80 ? 11.229 0.415 -3.035 1.00 95.38 80 THR A CA 1
ATOM 624 C C . THR A 1 80 ? 10.228 0.217 -4.170 1.00 95.38 80 THR A C 1
ATOM 626 O O . THR A 1 80 ? 10.342 -0.699 -4.988 1.00 95.38 80 THR A O 1
ATOM 629 N N . GLU A 1 81 ? 9.221 1.080 -4.247 1.00 95.12 81 GLU A N 1
ATOM 630 C CA . GLU A 1 81 ? 8.250 1.036 -5.338 1.00 95.12 81 GLU A CA 1
ATOM 631 C C . GLU A 1 81 ? 8.834 1.675 -6.608 1.00 95.12 81 GLU A C 1
ATOM 633 O O . GLU A 1 81 ? 9.570 2.663 -6.554 1.00 95.12 81 GLU A O 1
ATOM 638 N N . CYS A 1 82 ? 8.505 1.137 -7.783 1.00 94.94 82 CYS A N 1
ATOM 639 C CA . CYS A 1 82 ? 8.806 1.826 -9.034 1.00 94.94 82 CYS A CA 1
ATOM 640 C C . CYS A 1 82 ? 7.884 3.044 -9.167 1.00 94.94 82 CYS A C 1
ATOM 642 O O . CYS A 1 82 ? 6.679 2.932 -8.968 1.00 94.94 82 CYS A O 1
ATOM 644 N N . VAL A 1 83 ? 8.393 4.201 -9.584 1.00 93.81 83 VAL A N 1
ATOM 645 C CA . VAL A 1 83 ? 7.554 5.405 -9.719 1.00 93.81 83 VAL A CA 1
ATOM 646 C C . VAL A 1 83 ? 6.818 5.409 -11.064 1.00 93.81 83 VAL A C 1
ATOM 648 O O . VAL A 1 83 ? 7.385 5.062 -12.108 1.00 93.81 83 VAL A O 1
ATOM 651 N N . ARG A 1 84 ? 5.522 5.747 -11.067 1.00 90.44 84 ARG A N 1
ATOM 652 C CA . ARG A 1 84 ? 4.728 5.922 -12.298 1.00 90.44 84 ARG A CA 1
ATOM 653 C C . ARG A 1 84 ? 5.416 6.916 -13.242 1.00 90.44 84 ARG A C 1
ATOM 655 O O . ARG A 1 84 ? 5.941 7.932 -12.810 1.00 90.44 84 ARG A O 1
ATOM 662 N N . GLY A 1 85 ? 5.446 6.602 -14.536 1.00 87.00 85 GLY A N 1
ATOM 663 C CA . GLY A 1 85 ? 6.101 7.440 -15.553 1.00 87.00 85 GLY A CA 1
ATOM 664 C C . GLY A 1 85 ? 7.632 7.328 -15.627 1.00 87.00 85 GLY A C 1
ATOM 665 O O . GLY A 1 85 ? 8.202 7.726 -16.636 1.00 87.00 85 GLY A O 1
ATOM 666 N N . HIS A 1 86 ? 8.301 6.714 -14.643 1.00 86.62 86 HIS A N 1
ATOM 667 C CA . HIS A 1 86 ? 9.763 6.549 -14.608 1.00 86.62 86 HIS A CA 1
ATOM 668 C C . HIS A 1 86 ? 10.175 5.079 -14.775 1.00 86.62 86 HIS A C 1
ATOM 670 O O . HIS A 1 86 ? 10.876 4.503 -13.945 1.00 86.62 86 HIS A O 1
ATOM 676 N N . ARG A 1 87 ? 9.688 4.443 -15.847 1.00 79.81 87 ARG A N 1
ATOM 677 C CA . ARG A 1 87 ? 9.903 3.015 -16.136 1.00 79.81 87 ARG A CA 1
ATOM 678 C C . ARG A 1 87 ? 10.743 2.828 -17.402 1.00 79.81 87 ARG A C 1
ATOM 680 O O . ARG A 1 87 ? 10.645 3.617 -18.335 1.00 79.81 87 ARG A O 1
ATOM 687 N N . THR A 1 88 ? 11.495 1.731 -17.464 1.00 77.06 88 THR A N 1
ATOM 688 C CA . THR A 1 88 ? 12.266 1.304 -18.650 1.00 77.06 88 THR A CA 1
ATOM 689 C C . THR A 1 88 ? 11.395 0.798 -19.797 1.00 77.06 88 THR A C 1
ATOM 691 O O . THR A 1 88 ? 11.806 0.838 -20.954 1.00 77.06 88 THR A O 1
ATOM 694 N N . THR A 1 89 ? 10.213 0.261 -19.485 1.00 81.06 89 THR A N 1
ATOM 695 C CA . THR A 1 89 ? 9.337 -0.415 -20.447 1.00 81.06 89 THR A CA 1
ATOM 696 C C . THR A 1 89 ? 7.964 0.247 -20.505 1.00 81.06 89 THR A C 1
ATOM 698 O O . THR A 1 89 ? 7.522 0.882 -19.547 1.00 81.06 89 THR A O 1
ATOM 701 N N . LYS A 1 90 ? 7.265 0.063 -21.632 1.00 81.19 90 LYS A N 1
ATOM 702 C CA . LYS A 1 90 ? 5.870 0.504 -21.810 1.00 81.19 90 LYS A CA 1
ATOM 703 C C . LYS A 1 90 ? 4.839 -0.483 -21.245 1.00 81.19 90 LYS A C 1
ATOM 705 O O . LYS A 1 90 ? 3.650 -0.186 -21.259 1.00 81.19 90 LYS A O 1
ATOM 710 N N . LEU A 1 91 ? 5.277 -1.651 -20.774 1.00 85.81 91 LEU A N 1
ATOM 711 C CA . LEU A 1 91 ? 4.397 -2.649 -20.171 1.00 85.81 91 LEU A CA 1
ATOM 712 C C . LEU A 1 91 ? 3.945 -2.206 -18.772 1.00 85.81 91 LEU A C 1
ATOM 714 O O . LEU A 1 91 ? 4.570 -1.358 -18.119 1.00 85.81 91 LEU A O 1
ATOM 718 N N . LYS A 1 92 ? 2.854 -2.804 -18.288 1.00 89.62 92 LYS A N 1
ATOM 719 C CA . LYS A 1 92 ? 2.391 -2.591 -16.914 1.00 89.62 92 LYS A CA 1
ATOM 720 C C . LYS A 1 92 ? 3.487 -3.049 -15.941 1.00 89.62 92 LYS A C 1
ATOM 722 O O . LYS A 1 92 ? 4.118 -4.081 -16.146 1.00 89.62 92 LYS A O 1
ATOM 727 N N . CYS A 1 93 ? 3.775 -2.249 -14.919 1.00 92.50 93 CYS A N 1
ATOM 728 C CA . CYS A 1 93 ? 4.771 -2.568 -13.898 1.00 92.50 93 CYS A CA 1
ATOM 729 C C . CYS A 1 93 ? 4.051 -3.145 -12.681 1.00 92.50 93 CYS A C 1
ATOM 731 O O . CYS A 1 93 ? 3.250 -2.448 -12.067 1.00 92.50 93 CYS A O 1
ATOM 733 N N . GLY A 1 94 ? 4.370 -4.384 -12.315 1.00 92.25 94 GLY A N 1
ATOM 734 C CA . GLY A 1 94 ? 3.823 -5.063 -11.141 1.00 92.25 94 GLY A CA 1
ATOM 735 C C . GLY A 1 94 ? 4.359 -4.526 -9.809 1.00 92.25 94 GLY A C 1
ATOM 736 O O . GLY A 1 94 ? 3.874 -4.918 -8.751 1.00 92.25 94 GLY A O 1
ATOM 737 N N . ASN A 1 95 ? 5.341 -3.618 -9.829 1.00 94.75 95 ASN A N 1
ATOM 738 C CA . ASN A 1 95 ? 5.915 -2.981 -8.642 1.00 94.75 95 ASN A CA 1
ATOM 739 C C . ASN A 1 95 ? 5.422 -1.534 -8.461 1.00 94.75 95 ASN A C 1
ATOM 741 O O . ASN A 1 95 ? 6.230 -0.658 -8.165 1.00 94.75 95 ASN A O 1
ATOM 745 N N . GLN A 1 96 ? 4.129 -1.286 -8.716 1.00 94.62 96 GLN A N 1
ATOM 746 C CA . GLN A 1 96 ? 3.443 0.008 -8.506 1.00 94.62 96 GLN A CA 1
ATOM 747 C C . GLN A 1 96 ? 2.108 -0.134 -7.756 1.00 94.62 96 GLN A C 1
ATOM 749 O O . GLN A 1 96 ? 1.214 0.699 -7.878 1.00 94.62 96 GLN A O 1
ATOM 754 N N . ARG A 1 97 ? 1.961 -1.222 -6.991 1.00 93.81 97 ARG A N 1
ATOM 755 C CA . ARG A 1 97 ? 0.699 -1.600 -6.347 1.00 93.81 97 ARG A CA 1
ATOM 756 C C . ARG A 1 97 ? 0.216 -0.578 -5.309 1.00 93.81 97 ARG A C 1
ATOM 758 O O . ARG A 1 97 ? -0.987 -0.388 -5.193 1.00 93.81 97 ARG A O 1
ATOM 765 N N . MET A 1 98 ? 1.111 0.103 -4.592 1.00 93.56 98 MET A N 1
ATOM 766 C CA . MET A 1 98 ? 0.718 1.114 -3.601 1.00 93.56 98 MET A CA 1
ATOM 767 C C . MET A 1 98 ? 0.243 2.401 -4.287 1.00 93.56 98 MET A C 1
ATOM 769 O O . MET A 1 98 ? -0.797 2.948 -3.925 1.00 93.56 98 MET A O 1
ATOM 773 N N . GLN A 1 99 ? 0.952 2.846 -5.331 1.00 93.19 99 GLN A N 1
ATOM 774 C CA . GLN A 1 99 ? 0.527 3.960 -6.190 1.00 93.19 99 GLN A CA 1
ATOM 775 C C . GLN A 1 99 ? -0.784 3.667 -6.935 1.00 93.19 99 GLN A C 1
ATOM 777 O O . GLN A 1 99 ? -1.559 4.588 -7.194 1.00 93.19 99 GLN A O 1
ATOM 782 N N . ASP A 1 100 ? -1.028 2.401 -7.278 1.00 91.94 100 ASP A N 1
ATOM 783 C CA . ASP A 1 100 ? -2.257 1.901 -7.906 1.00 91.94 100 ASP A CA 1
ATOM 784 C C . ASP A 1 100 ? -3.409 1.678 -6.916 1.00 91.94 100 ASP A C 1
ATOM 786 O O . ASP A 1 100 ? -4.487 1.269 -7.332 1.00 91.94 100 ASP A O 1
ATOM 790 N N . ASN A 1 101 ? -3.197 1.990 -5.634 1.00 92.06 101 ASN A N 1
ATOM 791 C CA . ASN A 1 101 ? -4.146 1.774 -4.546 1.00 92.06 101 ASN A CA 1
ATOM 792 C C . ASN A 1 101 ? -4.682 0.331 -4.483 1.00 92.06 101 ASN A C 1
ATOM 794 O O . ASN A 1 101 ? -5.834 0.087 -4.139 1.00 92.06 101 ASN A O 1
ATOM 798 N N . TYR A 1 102 ? -3.837 -0.639 -4.840 1.00 93.25 102 TYR A N 1
ATOM 799 C CA . TYR A 1 102 ? -4.189 -2.051 -4.835 1.00 93.25 102 TYR A CA 1
ATOM 800 C C . TYR A 1 102 ? -4.326 -2.581 -3.407 1.00 93.25 102 TYR A C 1
ATOM 802 O O . TYR A 1 102 ? -3.479 -2.331 -2.545 1.00 93.25 102 TYR A O 1
ATOM 810 N N . HIS A 1 103 ? -5.352 -3.397 -3.204 1.00 93.56 103 HIS A N 1
ATOM 811 C CA . HIS A 1 103 ? -5.614 -4.157 -1.993 1.00 93.56 103 HIS A CA 1
ATOM 812 C C . HIS A 1 103 ? -6.170 -5.529 -2.387 1.00 93.56 103 HIS A C 1
ATOM 814 O O . HIS A 1 103 ? -6.873 -5.670 -3.389 1.00 93.56 103 HIS A O 1
ATOM 820 N N . SER A 1 104 ? -5.822 -6.550 -1.609 1.00 96.00 104 SER A N 1
ATOM 821 C CA . SER A 1 104 ? -6.441 -7.871 -1.702 1.00 96.00 104 SER A CA 1
ATOM 822 C C . SER A 1 104 ? -7.923 -7.774 -1.335 1.00 96.00 104 SER A C 1
ATOM 824 O O . SER A 1 104 ? -8.334 -6.847 -0.636 1.00 96.00 104 SER A O 1
ATOM 826 N N . LEU A 1 105 ? -8.738 -8.731 -1.782 1.00 96.00 105 LEU A N 1
ATOM 827 C CA . LEU A 1 105 ? -10.145 -8.771 -1.387 1.00 96.00 105 LEU A CA 1
ATOM 828 C C . LEU A 1 105 ? -10.247 -9.224 0.074 1.00 96.00 105 LEU A C 1
ATOM 830 O O . LEU A 1 105 ? -9.817 -10.331 0.417 1.00 96.00 105 LEU A O 1
ATOM 834 N N . LEU A 1 106 ? -10.790 -8.356 0.927 1.00 95.00 106 LEU A N 1
ATOM 835 C CA . LEU A 1 106 ? -10.892 -8.555 2.371 1.00 95.00 106 LEU A CA 1
ATOM 836 C C . LEU A 1 106 ? -12.338 -8.364 2.840 1.00 95.00 106 LEU A C 1
ATOM 838 O O . LEU A 1 106 ? -13.090 -7.583 2.263 1.00 95.00 106 LEU A O 1
ATOM 842 N N . ALA A 1 107 ? -12.706 -9.042 3.924 1.00 92.94 107 ALA A N 1
ATOM 843 C CA . ALA A 1 107 ? -14.023 -8.967 4.541 1.00 92.94 107 ALA A CA 1
ATOM 844 C C . ALA A 1 107 ? -13.914 -8.678 6.041 1.00 92.94 107 ALA A C 1
ATOM 846 O O . ALA A 1 107 ? -13.053 -9.221 6.736 1.00 92.94 107 ALA A O 1
ATOM 847 N N . LEU A 1 108 ? -14.833 -7.863 6.556 1.00 91.56 108 LEU A N 1
ATOM 848 C CA . LEU A 1 108 ? -14.969 -7.609 7.987 1.00 91.56 108 LEU A CA 1
ATOM 849 C C . LEU A 1 108 ? -15.976 -8.579 8.594 1.00 91.56 108 LEU A C 1
ATOM 851 O O . LEU A 1 108 ? -17.076 -8.762 8.071 1.00 91.56 108 LEU A O 1
ATOM 855 N N . ARG A 1 109 ? -15.605 -9.212 9.705 1.00 89.81 109 ARG A N 1
ATOM 856 C CA . ARG A 1 109 ? -16.467 -10.164 10.413 1.00 89.81 109 ARG A CA 1
ATOM 857 C C . ARG A 1 109 ? -16.356 -9.947 11.908 1.00 89.81 109 ARG A C 1
ATOM 859 O O . ARG A 1 109 ? -15.279 -9.655 12.421 1.00 89.81 109 ARG A O 1
ATOM 866 N N . ARG A 1 110 ? -17.466 -10.126 12.618 1.00 89.12 110 ARG A N 1
ATOM 867 C CA . ARG A 1 110 ? -17.453 -10.125 14.078 1.00 89.12 110 ARG A CA 1
ATOM 868 C C . ARG A 1 110 ? -16.753 -11.385 14.587 1.00 89.12 110 ARG A C 1
ATOM 870 O O . ARG A 1 110 ? -17.008 -12.481 14.095 1.00 89.12 110 ARG A O 1
ATOM 877 N N . VAL A 1 111 ? -15.886 -11.209 15.573 1.00 89.00 111 VAL A N 1
ATOM 878 C CA . VAL A 1 111 ? -15.127 -12.263 16.236 1.00 89.00 111 VAL A CA 1
ATOM 879 C C . VAL A 1 111 ? -15.406 -12.173 17.727 1.00 89.00 111 VAL A C 1
ATOM 881 O O . VAL A 1 111 ? -15.153 -11.151 18.368 1.00 89.00 111 VAL A O 1
ATOM 884 N N . GLU A 1 112 ? -15.936 -13.253 18.285 1.00 86.69 112 GLU A N 1
ATOM 885 C CA . GLU A 1 112 ? -16.224 -13.337 19.712 1.00 86.69 112 GLU A CA 1
ATOM 886 C C . GLU A 1 112 ? -14.952 -13.085 20.538 1.00 86.69 112 GLU A C 1
ATOM 888 O O . GLU A 1 112 ? -13.879 -13.619 20.246 1.00 86.69 112 GLU A O 1
ATOM 893 N N . GLY A 1 113 ? -15.053 -12.188 21.523 1.00 87.56 113 GLY A N 1
ATOM 894 C CA . GLY A 1 113 ? -13.928 -11.766 22.362 1.00 87.56 113 GLY A CA 1
ATOM 895 C C . GLY A 1 113 ? -12.851 -10.918 21.666 1.00 87.56 113 GLY A C 1
ATOM 896 O O . GLY A 1 113 ? -11.877 -10.554 22.319 1.00 87.56 113 GLY A O 1
ATOM 897 N N . LYS A 1 114 ? -12.985 -10.597 20.368 1.00 85.88 114 LYS A N 1
ATOM 898 C CA . LYS A 1 114 ? -11.992 -9.816 19.594 1.00 85.88 114 LYS A CA 1
ATOM 899 C C . LYS A 1 114 ? -12.603 -8.705 18.725 1.00 85.88 114 LYS A C 1
ATOM 901 O O . LYS A 1 114 ? -11.943 -8.211 17.816 1.00 85.88 114 LYS A O 1
ATOM 906 N N . CYS A 1 115 ? -13.846 -8.309 18.999 1.00 88.81 115 CYS A N 1
ATOM 907 C CA . CYS A 1 115 ? -14.576 -7.273 18.256 1.00 88.81 115 CYS A CA 1
ATOM 908 C C . CYS A 1 115 ? -14.698 -7.596 16.753 1.00 88.81 115 CYS A C 1
ATOM 910 O O . CYS A 1 115 ? -15.131 -8.688 16.392 1.00 88.81 115 CYS A O 1
ATOM 912 N N . ILE A 1 116 ? -14.389 -6.649 15.863 1.00 90.38 116 ILE A N 1
ATOM 913 C CA . ILE A 1 116 ? -14.451 -6.837 14.410 1.00 90.38 116 ILE A CA 1
ATOM 914 C C . ILE A 1 116 ? -13.051 -7.190 13.903 1.00 90.38 116 ILE A C 1
ATOM 916 O O . ILE A 1 116 ? -12.096 -6.450 14.123 1.00 90.38 116 ILE A O 1
ATOM 920 N N . GLY A 1 117 ? -12.942 -8.317 13.205 1.00 91.50 117 GLY A N 1
ATOM 921 C CA . GLY A 1 117 ? -11.723 -8.767 12.545 1.00 91.50 117 GLY A CA 1
ATOM 922 C C . GLY A 1 117 ? -11.771 -8.555 11.034 1.00 91.50 117 GLY A C 1
ATOM 923 O O . GLY A 1 117 ? -12.841 -8.576 10.422 1.00 91.50 117 GLY A O 1
ATOM 924 N N . LEU A 1 118 ? -10.589 -8.401 10.439 1.00 93.94 118 LEU A N 1
ATOM 925 C CA . LEU A 1 118 ? -10.373 -8.340 8.995 1.00 93.94 118 LEU A CA 1
ATOM 926 C C . LEU A 1 118 ? -9.875 -9.702 8.496 1.00 93.94 118 LEU A C 1
ATOM 928 O O . LEU A 1 118 ? -8.910 -10.248 9.029 1.00 93.94 118 LEU A O 1
ATOM 932 N N . PHE A 1 119 ? -10.538 -10.250 7.483 1.00 95.31 119 PHE A N 1
ATOM 933 C CA . PHE A 1 119 ? -10.295 -11.586 6.941 1.00 95.31 119 PHE A CA 1
ATOM 934 C C . PHE A 1 119 ? -10.019 -11.517 5.443 1.00 95.31 119 PHE A C 1
ATOM 936 O O . PHE A 1 119 ? -10.555 -10.653 4.757 1.00 95.31 119 PHE A O 1
ATOM 943 N N . ALA A 1 120 ? -9.227 -12.454 4.923 1.00 97.12 120 ALA A N 1
ATOM 944 C CA . ALA A 1 120 ? -9.117 -12.651 3.484 1.00 97.12 120 ALA A CA 1
ATOM 945 C C . ALA A 1 120 ? -10.444 -13.186 2.924 1.00 97.12 120 ALA A C 1
ATOM 947 O O . ALA A 1 120 ? -11.007 -14.137 3.469 1.00 97.12 120 ALA A O 1
ATOM 948 N N . ASP A 1 121 ? -10.927 -12.579 1.843 1.00 97.00 121 ASP A N 1
ATOM 949 C CA . ASP A 1 121 ? -12.141 -12.998 1.128 1.00 97.00 121 ASP A CA 1
ATOM 950 C C . ASP A 1 121 ? -11.816 -13.657 -0.227 1.00 97.00 121 ASP A C 1
ATOM 952 O O . ASP A 1 121 ? -12.686 -14.115 -0.961 1.00 97.00 121 ASP A O 1
ATOM 956 N N . SER A 1 122 ? -10.525 -13.746 -0.547 1.00 96.06 122 SER A N 1
ATOM 957 C CA . SER A 1 122 ? -9.971 -14.500 -1.672 1.00 96.06 122 SER A CA 1
ATOM 958 C C . SER A 1 122 ? -8.603 -15.082 -1.283 1.00 96.06 122 SER A C 1
ATOM 960 O O . SER A 1 122 ? -7.998 -14.593 -0.323 1.00 96.06 122 SER A O 1
ATOM 962 N N . PRO A 1 123 ? -8.102 -16.126 -1.974 1.00 97.38 123 PRO A N 1
ATOM 963 C CA . PRO A 1 123 ? -6.732 -16.596 -1.785 1.00 97.38 123 PRO A CA 1
ATOM 964 C C . PRO A 1 123 ? -5.721 -15.463 -1.994 1.00 97.38 123 PRO A C 1
ATOM 966 O O . PRO A 1 123 ? -5.840 -14.693 -2.944 1.00 97.38 123 PRO A O 1
ATOM 969 N N . ILE A 1 124 ? -4.729 -15.375 -1.109 1.00 96.56 124 ILE A N 1
ATOM 970 C CA . ILE A 1 124 ? -3.635 -14.403 -1.190 1.00 96.56 124 ILE A CA 1
ATOM 971 C C . ILE A 1 124 ? -2.343 -15.189 -1.382 1.00 96.56 124 ILE A C 1
ATOM 973 O O . ILE A 1 124 ? -1.988 -16.012 -0.532 1.00 96.56 124 ILE A O 1
ATOM 977 N N . ASP A 1 125 ? -1.646 -14.935 -2.487 1.00 94.19 125 ASP A N 1
ATOM 978 C CA . ASP A 1 125 ? -0.405 -15.633 -2.798 1.00 94.19 125 ASP A CA 1
ATOM 979 C C . ASP A 1 125 ? 0.753 -15.151 -1.915 1.00 94.19 125 ASP A C 1
ATOM 981 O O . ASP A 1 125 ? 0.783 -14.031 -1.390 1.00 94.19 125 ASP A O 1
ATOM 985 N N . ASN A 1 126 ? 1.761 -16.009 -1.741 1.00 93.75 126 ASN A N 1
ATOM 986 C CA . ASN A 1 126 ? 2.948 -15.635 -0.985 1.00 93.75 126 ASN A CA 1
ATOM 987 C C . ASN A 1 126 ? 3.656 -14.437 -1.643 1.00 93.75 126 ASN A C 1
ATOM 989 O O . ASN A 1 126 ? 3.993 -14.466 -2.826 1.00 93.75 126 ASN A O 1
ATOM 993 N N . GLY A 1 127 ? 3.908 -13.393 -0.853 1.00 89.44 127 GLY A N 1
ATOM 994 C CA . GLY A 1 127 ? 4.561 -12.174 -1.326 1.00 89.44 127 GLY A CA 1
ATOM 995 C C . GLY A 1 127 ? 3.620 -11.152 -1.972 1.00 89.44 127 GLY A C 1
ATOM 996 O O . GLY A 1 127 ? 4.108 -10.133 -2.470 1.00 89.44 127 GLY A O 1
ATOM 997 N N . ASP A 1 128 ? 2.302 -11.375 -1.954 1.00 92.00 128 ASP A N 1
ATOM 998 C CA . ASP A 1 128 ? 1.339 -10.376 -2.407 1.00 92.00 128 ASP A CA 1
ATOM 999 C C . ASP A 1 128 ? 1.121 -9.238 -1.402 1.00 92.00 128 ASP A C 1
ATOM 1001 O O . ASP A 1 128 ? 1.195 -9.391 -0.183 1.00 92.00 128 ASP A O 1
ATOM 1005 N N . LEU A 1 129 ? 0.822 -8.057 -1.950 1.00 93.56 129 LEU A N 1
ATOM 1006 C CA . LEU A 1 129 ? 0.385 -6.904 -1.170 1.00 93.56 129 LEU A CA 1
ATOM 1007 C C . LEU A 1 129 ? -1.045 -7.139 -0.658 1.00 93.56 129 LEU A C 1
ATOM 1009 O O . LEU A 1 129 ? -1.977 -7.232 -1.456 1.00 93.56 129 LEU A O 1
ATOM 1013 N N . VAL A 1 130 ? -1.216 -7.179 0.665 1.00 96.00 130 VAL A N 1
ATOM 1014 C CA . VAL A 1 130 ? -2.528 -7.378 1.303 1.00 96.00 130 VAL A CA 1
ATOM 1015 C C . VAL A 1 130 ? -3.328 -6.078 1.339 1.00 96.00 130 VAL A C 1
ATOM 1017 O O . VAL A 1 130 ? -4.359 -5.970 0.689 1.00 96.00 130 VAL A O 1
ATOM 1020 N N . ALA A 1 131 ? -2.848 -5.080 2.074 1.00 95.12 131 ALA A N 1
ATOM 1021 C CA . ALA A 1 131 ? -3.479 -3.771 2.201 1.00 95.12 131 ALA A CA 1
ATOM 1022 C C . ALA A 1 131 ? -2.440 -2.741 2.657 1.00 95.12 131 ALA A C 1
ATOM 1024 O O . ALA A 1 131 ? -1.360 -3.100 3.135 1.00 95.12 131 ALA A O 1
ATOM 1025 N N . GLN A 1 132 ? -2.774 -1.460 2.523 1.00 95.25 132 GLN A N 1
ATOM 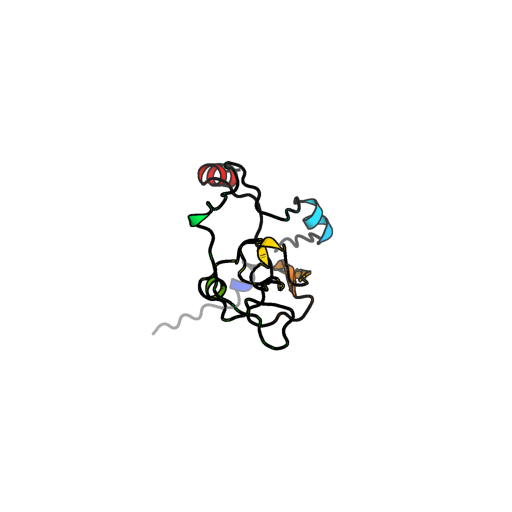1026 C CA . GLN A 1 132 ? -1.976 -0.365 3.063 1.00 95.25 132 GLN A CA 1
ATOM 1027 C C . GLN A 1 132 ? -2.592 0.118 4.375 1.00 95.25 132 GLN A C 1
ATOM 1029 O O . GLN A 1 132 ? -3.796 0.345 4.448 1.00 95.25 132 GLN A O 1
ATOM 1034 N N . TYR A 1 133 ? -1.760 0.309 5.398 1.00 95.12 133 TYR A N 1
ATOM 1035 C CA . TYR A 1 133 ? -2.181 1.020 6.599 1.00 95.12 133 TYR A CA 1
ATOM 1036 C C . TYR A 1 133 ? -2.100 2.520 6.322 1.00 95.12 133 TYR A C 1
ATOM 1038 O O . TYR A 1 133 ? -1.004 3.086 6.242 1.00 95.12 133 TYR A O 1
ATOM 1046 N N . VAL A 1 134 ? -3.259 3.138 6.126 1.00 95.75 134 VAL A N 1
ATOM 1047 C CA . VAL A 1 134 ? -3.393 4.555 5.797 1.00 95.75 134 VAL A CA 1
ATOM 1048 C C . VAL A 1 134 ? -4.172 5.285 6.878 1.00 95.75 134 VAL A C 1
ATOM 1050 O O . VAL A 1 134 ? -5.004 4.708 7.570 1.00 95.75 134 VAL A O 1
ATOM 1053 N N . GLY A 1 135 ? -3.861 6.562 7.048 1.00 96.12 135 GLY A N 1
ATOM 1054 C CA . GLY A 1 135 ? -4.515 7.407 8.032 1.00 96.12 135 GLY A CA 1
ATOM 1055 C C . GLY A 1 135 ? -3.855 8.770 8.126 1.00 96.12 135 GLY A C 1
ATOM 1056 O O . GLY A 1 135 ? -3.115 9.206 7.238 1.00 96.12 135 GLY A O 1
ATOM 1057 N N . GLU A 1 136 ? -4.102 9.457 9.231 1.00 96.75 136 GLU A N 1
ATOM 1058 C CA . GLU A 1 136 ? -3.451 10.730 9.488 1.00 96.75 136 GLU A CA 1
ATOM 1059 C C . GLU A 1 136 ? -1.975 10.546 9.863 1.00 96.75 136 GLU A C 1
ATOM 1061 O O . GLU A 1 136 ? -1.614 9.787 10.762 1.00 96.75 136 GLU A O 1
ATOM 1066 N N . VAL A 1 137 ? -1.108 11.321 9.217 1.00 96.88 137 VAL A N 1
ATOM 1067 C CA . VAL A 1 137 ? 0.295 11.462 9.603 1.00 96.88 137 VAL A CA 1
ATOM 1068 C C . VAL A 1 137 ? 0.432 12.744 10.414 1.00 96.88 137 VAL A C 1
ATOM 1070 O O . VAL A 1 137 ? 0.410 13.855 9.871 1.00 96.88 137 VAL A O 1
ATOM 1073 N N . ILE A 1 138 ? 0.583 12.572 11.724 1.00 96.81 138 ILE A N 1
ATOM 1074 C CA . ILE A 1 138 ? 0.656 13.655 12.709 1.00 96.81 138 ILE A CA 1
ATOM 1075 C C . ILE A 1 138 ? 2.073 13.833 13.261 1.00 96.81 138 ILE A C 1
ATOM 1077 O O . ILE A 1 138 ? 2.946 12.979 13.100 1.00 96.81 138 ILE A O 1
ATOM 1081 N N . THR A 1 139 ? 2.323 14.970 13.913 1.00 97.00 139 THR A N 1
ATOM 1082 C CA . THR A 1 139 ? 3.586 15.186 14.630 1.00 97.00 139 THR A CA 1
ATOM 1083 C C . THR A 1 139 ? 3.573 14.475 15.978 1.00 97.00 139 THR A C 1
ATOM 1085 O O . THR A 1 139 ? 2.519 14.181 16.542 1.00 97.00 139 THR A O 1
ATOM 1088 N N . ARG A 1 140 ? 4.764 14.275 16.552 1.00 96.25 140 ARG A N 1
ATOM 1089 C CA . ARG A 1 140 ? 4.903 13.741 17.910 1.00 96.25 140 ARG A CA 1
ATOM 1090 C C . ARG A 1 140 ? 4.162 14.583 18.954 1.00 96.25 140 ARG A C 1
ATOM 1092 O O . ARG A 1 140 ? 3.591 14.019 19.876 1.00 96.25 140 ARG A O 1
ATOM 1099 N N . GLN A 1 141 ? 4.154 15.910 18.808 1.00 96.38 141 GLN A N 1
ATOM 1100 C CA . GLN A 1 141 ? 3.437 16.787 19.736 1.00 96.38 141 GLN A CA 1
ATOM 1101 C C . GLN A 1 141 ? 1.922 16.557 19.659 1.00 96.38 141 GLN A C 1
ATOM 1103 O O . GLN A 1 141 ? 1.290 16.347 20.685 1.00 96.38 141 GLN A O 1
ATOM 1108 N N . MET A 1 142 ? 1.360 16.483 18.447 1.00 96.44 142 MET A N 1
ATOM 1109 C CA . MET A 1 142 ? -0.066 16.197 18.255 1.00 96.44 142 MET A CA 1
ATOM 1110 C C . MET A 1 142 ? -0.470 14.827 18.803 1.00 96.44 142 MET A C 1
ATOM 1112 O O . MET A 1 142 ? -1.557 14.699 19.355 1.00 96.44 142 MET A O 1
ATOM 1116 N N . TYR A 1 143 ? 0.387 13.810 18.654 1.00 96.31 143 TYR A N 1
ATOM 1117 C CA . TYR A 1 143 ? 0.164 12.500 19.271 1.00 96.31 143 TYR A CA 1
ATOM 1118 C C . TYR A 1 143 ? 0.012 12.635 20.794 1.00 96.31 143 TYR A C 1
ATOM 1120 O O . TYR A 1 143 ? -0.995 12.197 21.340 1.00 96.31 143 TYR A O 1
ATOM 1128 N N . ILE A 1 144 ? 0.956 13.318 21.455 1.00 96.94 144 ILE A N 1
ATOM 1129 C CA . ILE A 1 144 ? 0.935 13.536 22.913 1.00 96.94 144 ILE A CA 1
ATOM 1130 C C . ILE A 1 144 ? -0.327 14.298 23.341 1.00 96.94 144 ILE A C 1
ATOM 1132 O O . ILE A 1 144 ? -0.913 13.996 24.377 1.00 96.94 144 ILE A O 1
ATOM 1136 N N . ASP A 1 145 ? -0.750 15.291 22.558 1.00 96.06 145 ASP A N 1
ATOM 1137 C CA . ASP A 1 145 ? -1.935 16.093 22.869 1.00 96.06 145 ASP A CA 1
ATOM 1138 C C . ASP A 1 145 ? -3.243 15.302 22.683 1.00 96.06 145 ASP A C 1
ATOM 1140 O O . ASP A 1 145 ? -4.227 15.587 23.364 1.00 96.06 145 ASP A O 1
ATOM 1144 N N . ARG A 1 146 ? -3.265 14.313 21.777 1.00 95.31 146 ARG A N 1
ATOM 1145 C CA . ARG A 1 146 ? -4.411 13.415 21.551 1.00 95.31 146 ARG A CA 1
ATOM 1146 C C . ARG A 1 146 ? -4.492 12.290 22.579 1.00 95.31 146 ARG A C 1
ATOM 1148 O O . 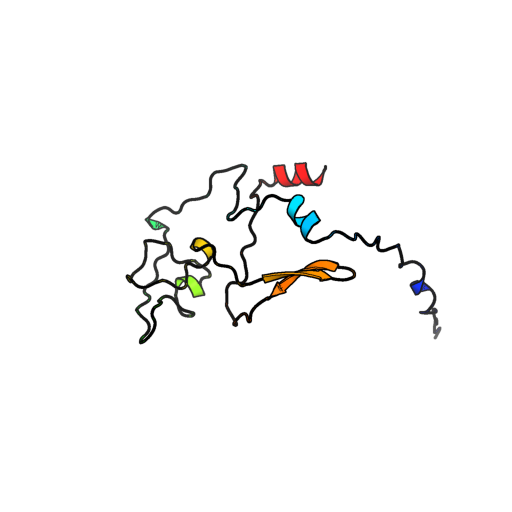ARG A 1 146 ? -5.590 11.954 22.984 1.00 95.31 146 ARG A O 1
ATOM 1155 N N . GLU A 1 147 ? -3.357 11.744 23.009 1.00 94.50 147 GLU A N 1
ATOM 1156 C CA . GLU A 1 147 ? -3.286 10.660 24.003 1.00 94.50 147 GLU A CA 1
ATOM 1157 C C . GLU A 1 147 ? -3.751 11.101 25.402 1.00 94.50 147 GLU A C 1
ATOM 1159 O O . GLU A 1 147 ? -4.213 10.288 26.193 1.00 94.50 147 GLU A O 1
ATOM 1164 N N . LYS A 1 148 ? -3.633 12.396 25.717 1.00 91.19 148 LYS A N 1
ATOM 1165 C CA . LYS A 1 148 ? -4.061 12.967 27.004 1.00 91.19 148 LYS A CA 1
ATOM 1166 C C . LYS A 1 148 ? -5.557 13.280 27.095 1.00 91.19 148 LYS A C 1
ATOM 1168 O O . LYS A 1 148 ? -6.002 13.671 28.174 1.00 91.19 148 LYS A O 1
ATOM 1173 N N . LYS A 1 149 ? -6.283 13.227 25.978 1.00 65.69 149 LYS A N 1
ATOM 1174 C CA . LYS A 1 149 ? -7.734 13.445 25.942 1.00 65.69 149 LYS A CA 1
ATOM 1175 C C . LYS A 1 149 ? -8.460 12.143 26.224 1.00 65.69 149 LYS A C 1
ATOM 1177 O O . LYS A 1 149 ? -9.493 12.232 26.918 1.00 65.69 149 LYS A O 1
#

InterPro domains:
  IPR006560 AWS domain [PS51215] (52-102)
  IPR046341 SET domain superfamily [G3DSA:2.170.270.10] (2-149)
  IPR046341 SET domain superfamily [SSF82199] (31-147)
  IPR050777 SET2 Histone-Lysine N-Methyltransferase [PTHR22884] (12-143)

pLDDT: mean 83.53, std 19.07, range [28.81, 97.38]

Secondary structure (DSSP, 8-state):
-------TTGGGTTS----------HHHHHHSS---SS-EESSSPPP---GGGS------PPTT-SEE--TT-HHHHTT-PPPTT--SSSSEETT-TTTTT----EEEEEETTTEEEEEESS---TT--------EE--HHHHHHHHT-

Radius of gyration: 23.99 Å; chains: 1; bounding box: 40×50×74 Å